Protein AF-K6Z106-F1 (afdb_monomer)

Sequence (84 aa):
MADKPLTERMALLEDAAKKMTVPEKTLLNVLKLLVIVPVFALILQVTNNWFSLAWAALIFLLYPIFVKPIQYSLSAKYLKDNNK

Structure (mmCIF, N/CA/C/O backbone):
data_AF-K6Z106-F1
#
_entry.id   AF-K6Z106-F1
#
loop_
_atom_site.group_PDB
_atom_site.id
_atom_site.type_symbol
_atom_site.label_atom_id
_atom_site.label_alt_id
_atom_site.label_comp_id
_atom_site.label_asym_id
_atom_site.label_entity_id
_atom_site.label_seq_id
_atom_site.pdbx_PDB_ins_code
_atom_site.Cartn_x
_atom_site.Cartn_y
_atom_site.Cartn_z
_atom_site.occupancy
_atom_site.B_iso_or_equiv
_atom_site.auth_seq_id
_atom_site.auth_comp_id
_atom_site.auth_asym_id
_atom_site.auth_atom_id
_atom_site.pdbx_PDB_model_num
ATOM 1 N N . MET A 1 1 ? -21.217 -10.182 17.149 1.00 51.56 1 MET A N 1
ATOM 2 C CA . MET A 1 1 ? -20.520 -10.024 15.847 1.00 51.56 1 MET A CA 1
ATOM 3 C C . MET A 1 1 ? -20.432 -11.316 15.031 1.00 51.56 1 MET A C 1
ATOM 5 O O . MET A 1 1 ? -20.252 -11.190 13.830 1.00 51.56 1 MET A O 1
ATOM 9 N N . ALA A 1 2 ? -20.557 -12.518 15.625 1.00 57.97 2 ALA A N 1
ATOM 10 C CA . ALA A 1 2 ? -20.511 -13.808 14.915 1.00 57.97 2 ALA A CA 1
ATOM 11 C C . ALA A 1 2 ? -21.672 -14.037 13.921 1.00 57.97 2 ALA A C 1
ATOM 13 O O . ALA A 1 2 ? -21.481 -14.722 12.920 1.00 57.97 2 ALA A O 1
ATOM 14 N N . ASP A 1 3 ? -22.811 -13.393 14.183 1.00 60.84 3 ASP A N 1
ATOM 15 C CA . ASP A 1 3 ? -24.123 -13.712 13.603 1.00 60.84 3 ASP A CA 1
ATOM 16 C C . ASP A 1 3 ? -24.497 -12.916 12.336 1.00 60.84 3 ASP A C 1
ATOM 18 O O . ASP A 1 3 ? -25.486 -13.213 11.679 1.00 60.84 3 ASP A O 1
ATOM 22 N N . LYS A 1 4 ? -23.710 -11.892 11.962 1.00 62.34 4 LYS A N 1
ATOM 23 C CA . LYS A 1 4 ? -23.993 -11.085 10.761 1.00 62.34 4 LYS A CA 1
ATOM 24 C C . LYS A 1 4 ? -23.416 -11.724 9.489 1.00 62.34 4 LYS A C 1
ATOM 26 O O . LYS A 1 4 ? -22.277 -12.220 9.535 1.00 62.34 4 LYS A O 1
ATOM 31 N N . PRO A 1 5 ? -24.133 -11.654 8.349 1.00 77.88 5 PRO A N 1
ATOM 32 C CA . PRO A 1 5 ? -23.618 -12.087 7.055 1.00 77.88 5 PRO A CA 1
ATOM 33 C C . PRO A 1 5 ? -22.324 -11.341 6.702 1.00 77.88 5 PRO A C 1
ATOM 35 O O . PRO A 1 5 ? -22.128 -10.179 7.070 1.00 77.88 5 PRO A O 1
ATOM 38 N N . LEU A 1 6 ? -21.420 -12.024 5.993 1.00 71.69 6 LEU A N 1
ATOM 39 C CA . LEU A 1 6 ? -20.084 -11.512 5.654 1.00 71.69 6 LEU A CA 1
ATOM 40 C C . LEU A 1 6 ? -20.134 -10.137 4.972 1.00 71.69 6 LEU A C 1
ATOM 42 O O . LEU A 1 6 ? -19.290 -9.290 5.246 1.00 71.69 6 LEU A O 1
ATOM 46 N N . THR A 1 7 ? -21.158 -9.886 4.160 1.00 75.50 7 THR A N 1
ATOM 47 C CA . THR A 1 7 ? -21.369 -8.609 3.471 1.00 75.50 7 THR A CA 1
ATOM 48 C C . THR A 1 7 ? -21.640 -7.454 4.438 1.00 75.50 7 THR A C 1
ATOM 50 O O . THR A 1 7 ? -21.019 -6.403 4.313 1.00 75.50 7 THR A O 1
ATOM 53 N N . GLU A 1 8 ? -22.492 -7.644 5.453 1.00 72.69 8 GLU A N 1
ATOM 54 C CA . GLU A 1 8 ? -22.726 -6.616 6.482 1.00 72.69 8 GLU A CA 1
ATOM 55 C C . GLU A 1 8 ? -21.467 -6.361 7.314 1.00 72.69 8 GLU A C 1
ATOM 57 O O . GLU A 1 8 ? -21.182 -5.228 7.695 1.00 72.69 8 GLU A O 1
ATOM 62 N N . ARG A 1 9 ? -20.686 -7.409 7.590 1.00 68.38 9 ARG A N 1
ATOM 63 C CA . ARG A 1 9 ? -19.408 -7.272 8.299 1.00 68.38 9 ARG A CA 1
ATOM 64 C C . ARG A 1 9 ? -18.401 -6.471 7.483 1.00 68.38 9 ARG A C 1
ATOM 66 O O . ARG A 1 9 ? -17.710 -5.632 8.055 1.00 68.38 9 ARG A O 1
ATOM 73 N N . MET A 1 10 ? -18.3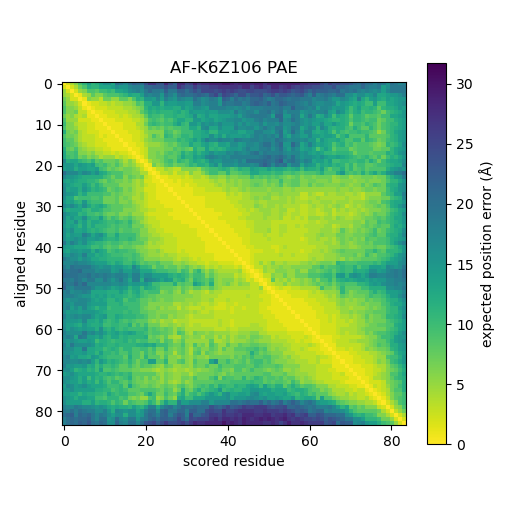36 -6.704 6.172 1.00 71.75 10 MET A N 1
ATOM 74 C CA . MET A 1 10 ? -17.492 -5.921 5.271 1.00 71.75 10 MET A CA 1
ATOM 75 C C . MET A 1 10 ? -17.946 -4.466 5.192 1.00 71.75 10 MET A C 1
ATOM 77 O O . MET A 1 10 ? -17.101 -3.589 5.321 1.00 71.75 10 MET A O 1
ATOM 81 N N . ALA A 1 11 ? -19.250 -4.201 5.104 1.00 75.94 11 ALA A N 1
ATOM 82 C CA . ALA A 1 11 ? -19.780 -2.838 5.117 1.00 75.94 11 ALA A CA 1
ATOM 83 C C . ALA A 1 11 ? -19.449 -2.093 6.427 1.00 75.94 11 ALA A C 1
ATOM 85 O O . ALA A 1 11 ? -19.007 -0.947 6.398 1.00 75.94 11 ALA A O 1
ATOM 86 N N . LEU A 1 12 ? -19.576 -2.758 7.583 1.00 69.81 12 LEU A N 1
ATOM 87 C CA . LEU A 1 12 ? -19.207 -2.187 8.887 1.00 69.81 12 LEU A CA 1
ATOM 88 C C . LEU A 1 12 ? -17.698 -1.933 9.018 1.00 69.81 12 LEU A C 1
ATOM 90 O O . LEU A 1 12 ? -17.289 -0.928 9.596 1.00 69.81 12 LEU A O 1
ATOM 94 N N . LEU A 1 13 ? -16.864 -2.827 8.481 1.00 68.25 13 LEU A N 1
ATOM 95 C CA . LEU A 1 13 ? -15.414 -2.628 8.395 1.00 68.25 13 LEU A CA 1
ATOM 96 C C . LEU A 1 13 ? -15.054 -1.457 7.480 1.00 68.25 13 LEU A C 1
ATOM 98 O O . LEU A 1 13 ? -14.123 -0.714 7.777 1.00 68.25 13 LEU A O 1
ATOM 102 N N . GLU A 1 14 ? -15.784 -1.288 6.383 1.00 69.94 14 GLU A N 1
ATOM 103 C CA . GLU A 1 14 ? -15.565 -0.221 5.412 1.00 69.94 14 GLU A CA 1
ATOM 104 C C . GLU A 1 14 ? -15.956 1.146 5.990 1.00 69.94 14 GLU A C 1
ATOM 106 O O . GLU A 1 14 ? -15.214 2.119 5.844 1.00 69.94 14 GLU A O 1
ATOM 111 N N . ASP A 1 15 ? -17.046 1.217 6.754 1.00 68.94 15 ASP A N 1
ATOM 112 C CA . ASP A 1 15 ? -17.408 2.417 7.514 1.00 68.94 15 ASP A CA 1
ATOM 113 C C . ASP A 1 15 ? -16.438 2.702 8.669 1.00 68.94 15 ASP A C 1
ATOM 115 O O . ASP A 1 15 ? -16.058 3.855 8.894 1.00 68.94 15 ASP A O 1
ATOM 119 N N . ALA A 1 16 ? -15.951 1.671 9.361 1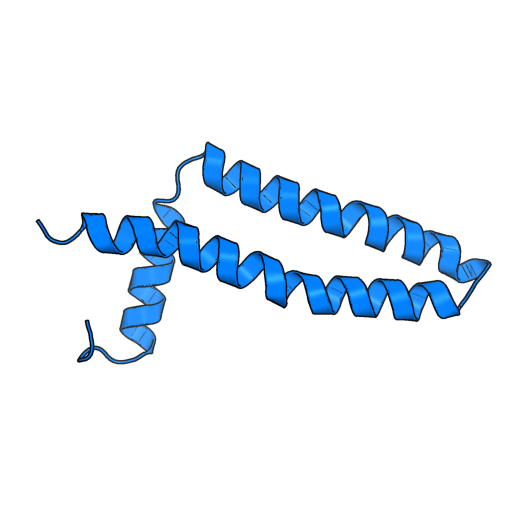.00 67.69 16 ALA A N 1
ATOM 120 C CA . ALA A 1 16 ? -14.895 1.817 10.361 1.00 67.69 16 ALA A CA 1
ATOM 121 C C . ALA A 1 16 ? -13.579 2.322 9.737 1.00 67.69 16 ALA A C 1
ATOM 123 O O . ALA A 1 16 ? -12.909 3.180 10.313 1.00 67.69 16 ALA A O 1
ATOM 124 N N . ALA A 1 17 ? -13.241 1.876 8.524 1.00 64.75 17 ALA A N 1
ATOM 125 C CA . ALA A 1 17 ? -12.088 2.369 7.775 1.00 64.75 17 ALA A CA 1
ATOM 126 C C . ALA A 1 17 ? -12.241 3.849 7.375 1.00 64.75 17 ALA A C 1
ATOM 128 O O . ALA A 1 17 ? -11.258 4.596 7.355 1.00 64.75 17 ALA A O 1
ATOM 129 N N . LYS A 1 18 ? -13.465 4.330 7.113 1.00 67.50 18 LYS A N 1
ATOM 130 C CA . LYS A 1 18 ? -13.715 5.7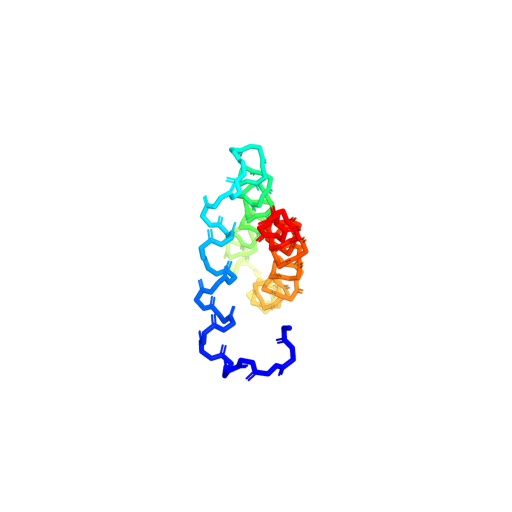66 6.875 1.00 67.50 18 LYS A CA 1
ATOM 131 C C . LYS A 1 18 ? -13.472 6.608 8.125 1.00 67.50 18 LYS A C 1
ATOM 133 O O . LYS A 1 18 ? -12.951 7.719 7.980 1.00 67.50 18 LYS A O 1
ATOM 138 N N . LYS A 1 19 ? -13.773 6.065 9.313 1.00 66.62 19 LYS A N 1
ATOM 139 C CA . LYS A 1 19 ? -13.513 6.684 10.627 1.00 66.62 19 LYS A CA 1
ATOM 140 C C . LYS A 1 19 ? -12.030 6.715 11.020 1.00 66.62 19 LYS A C 1
ATOM 142 O O . LYS A 1 19 ? -11.704 7.386 11.996 1.00 66.62 19 LYS A O 1
ATOM 147 N N . MET A 1 20 ? -11.134 6.063 10.264 1.00 67.12 20 MET A N 1
ATOM 148 C CA . MET A 1 20 ? -9.691 6.163 10.510 1.00 67.12 20 MET A CA 1
ATOM 149 C C . MET A 1 20 ? -9.243 7.622 10.513 1.00 67.12 20 MET A C 1
ATOM 151 O O . MET A 1 20 ? -9.518 8.390 9.578 1.00 67.12 20 MET A O 1
ATOM 155 N N . THR A 1 21 ? -8.525 7.979 11.572 1.00 70.19 21 THR A N 1
ATOM 156 C CA . THR A 1 21 ? -7.985 9.320 11.775 1.00 70.19 21 THR A CA 1
ATOM 157 C C . THR A 1 21 ? -6.958 9.658 10.689 1.00 70.19 21 THR A C 1
ATOM 159 O O . THR A 1 21 ? -6.305 8.782 10.117 1.00 70.19 21 THR A O 1
ATOM 162 N N . VAL A 1 22 ? -6.816 10.952 10.380 1.00 71.56 22 VAL A N 1
ATOM 163 C CA . VAL A 1 22 ? -5.842 11.471 9.399 1.00 71.56 22 VAL A CA 1
ATOM 164 C C . VAL A 1 22 ? -4.440 10.853 9.561 1.00 71.56 22 VAL A C 1
ATOM 166 O O . VAL A 1 22 ? -3.926 10.357 8.562 1.00 71.56 22 VAL A O 1
ATOM 169 N N . PRO A 1 23 ? -3.829 10.784 10.764 1.00 72.44 23 PRO A N 1
ATOM 170 C CA . PRO A 1 23 ? -2.515 10.158 10.939 1.00 72.44 23 PRO A CA 1
ATOM 171 C C . PRO A 1 23 ? -2.453 8.684 10.517 1.00 72.44 23 PRO A C 1
ATOM 173 O O . PRO A 1 23 ? -1.456 8.271 9.932 1.00 72.44 23 PRO A O 1
ATOM 176 N N . GLU A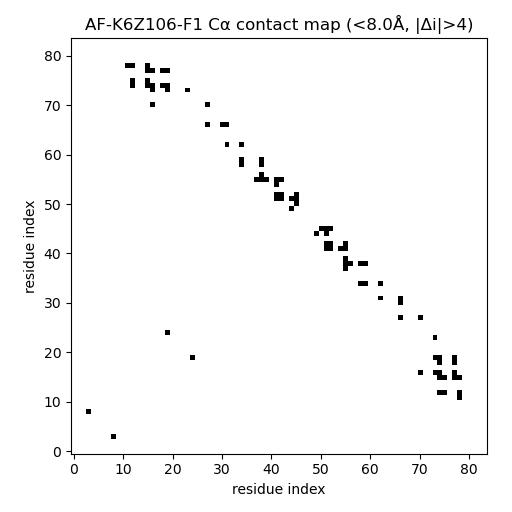 1 24 ? -3.499 7.889 10.739 1.00 76.44 24 GLU A N 1
ATOM 177 C CA . GLU A 1 24 ? -3.502 6.472 10.350 1.00 76.44 24 GLU A CA 1
ATOM 178 C C . GLU A 1 24 ? -3.662 6.286 8.839 1.00 76.44 24 GLU A C 1
ATOM 180 O O . GLU A 1 24 ? -3.005 5.428 8.245 1.00 76.44 24 GLU A O 1
ATOM 185 N N . LYS A 1 25 ? -4.488 7.119 8.192 1.00 76.19 25 LYS A 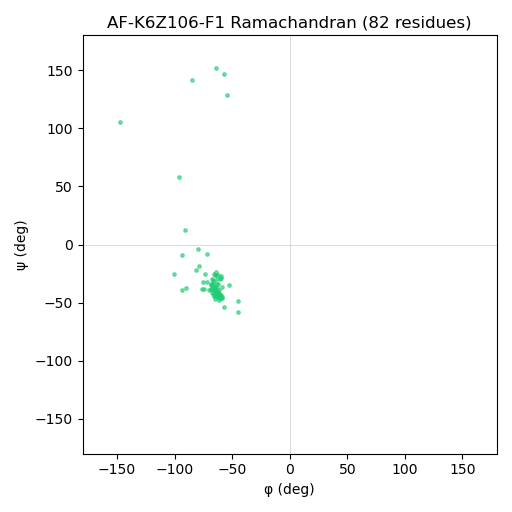N 1
ATOM 186 C CA . LYS A 1 25 ? -4.574 7.159 6.723 1.00 76.19 25 LYS A CA 1
ATOM 187 C C . LYS A 1 25 ? -3.238 7.573 6.116 1.00 76.19 25 LYS A C 1
ATOM 189 O O . LYS A 1 25 ? -2.794 6.944 5.157 1.00 76.19 25 LYS A O 1
ATOM 194 N N . THR A 1 26 ? -2.575 8.574 6.694 1.00 82.12 26 THR A N 1
ATOM 195 C CA . THR A 1 26 ? -1.241 9.007 6.266 1.00 82.12 26 THR A CA 1
ATOM 196 C C . THR A 1 26 ? -0.217 7.895 6.456 1.00 82.12 26 THR A C 1
ATOM 198 O O . THR A 1 26 ? 0.549 7.637 5.537 1.00 82.12 26 THR A O 1
ATOM 201 N N . LEU A 1 27 ? -0.238 7.178 7.582 1.00 83.50 27 LEU A N 1
ATOM 202 C CA . LEU A 1 27 ? 0.675 6.064 7.847 1.00 83.50 27 LEU A CA 1
ATOM 203 C C . LEU A 1 27 ? 0.494 4.932 6.830 1.00 83.50 27 LEU A C 1
ATOM 205 O O . LEU A 1 27 ? 1.477 4.455 6.265 1.00 83.50 27 LEU A O 1
ATOM 209 N N . LEU A 1 28 ? -0.754 4.561 6.520 1.00 82.88 28 LEU A N 1
ATOM 210 C CA . LEU A 1 28 ? -1.036 3.612 5.443 1.00 82.88 28 LEU A CA 1
ATOM 211 C C . LEU A 1 28 ? -0.506 4.125 4.108 1.00 82.88 28 LEU A C 1
ATOM 213 O O . LEU A 1 28 ? 0.132 3.365 3.391 1.00 82.88 28 LEU A O 1
ATOM 217 N N . ASN A 1 29 ? -0.731 5.395 3.774 1.00 85.88 29 ASN A N 1
ATOM 218 C CA . ASN A 1 29 ? -0.294 5.963 2.503 1.00 85.88 29 ASN A CA 1
ATOM 219 C C . ASN A 1 29 ? 1.236 6.048 2.384 1.00 85.88 29 ASN A C 1
ATOM 221 O O . ASN A 1 29 ? 1.776 5.747 1.323 1.00 85.88 29 ASN A O 1
ATOM 225 N N . VAL A 1 30 ? 1.938 6.378 3.473 1.00 88.06 30 VAL A N 1
ATOM 226 C CA . VAL A 1 30 ? 3.405 6.323 3.563 1.00 88.06 30 VAL A CA 1
ATOM 227 C C . VAL A 1 30 ? 3.889 4.892 3.369 1.00 88.06 30 VAL A C 1
ATOM 229 O O . VAL A 1 30 ? 4.833 4.674 2.619 1.00 88.06 30 VAL A O 1
ATOM 232 N N . LEU A 1 31 ? 3.212 3.902 3.954 1.00 84.62 31 LEU A N 1
ATO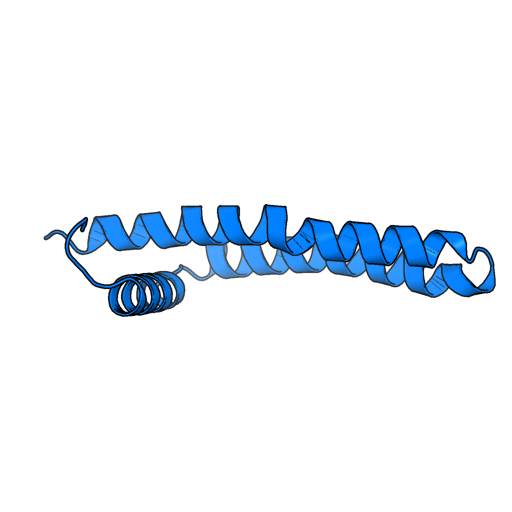M 233 C CA . LEU A 1 31 ? 3.542 2.495 3.733 1.00 84.62 31 LEU A CA 1
ATOM 234 C C . LEU A 1 31 ? 3.355 2.093 2.261 1.00 84.62 31 LEU A C 1
ATOM 236 O O . LEU A 1 31 ? 4.215 1.415 1.705 1.00 84.62 31 LEU A O 1
ATOM 240 N N . LYS A 1 32 ? 2.289 2.563 1.590 1.00 85.56 32 LYS A N 1
ATOM 241 C CA . LYS A 1 32 ? 2.133 2.376 0.132 1.00 85.56 32 LYS A CA 1
ATOM 242 C C . LYS A 1 32 ? 3.279 3.020 -0.630 1.00 85.56 32 LYS A C 1
ATOM 244 O O . LYS A 1 32 ? 3.831 2.396 -1.528 1.00 85.56 32 LYS A O 1
ATOM 249 N N . LEU A 1 33 ? 3.644 4.246 -0.265 1.00 87.94 33 LEU A N 1
ATOM 250 C CA . LEU A 1 33 ? 4.708 4.998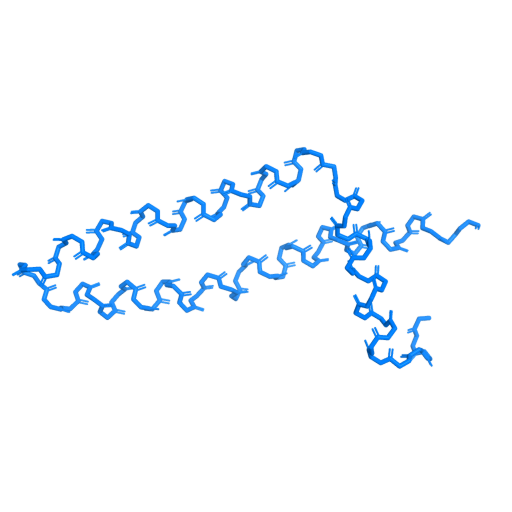 -0.918 1.00 87.94 33 LEU A CA 1
ATOM 251 C C . LEU A 1 33 ? 6.062 4.291 -0.774 1.00 87.94 33 LEU A C 1
ATOM 253 O O . LEU A 1 33 ? 6.763 4.123 -1.767 1.00 87.94 33 LEU A O 1
ATOM 257 N N . LEU A 1 34 ? 6.386 3.801 0.427 1.00 87.81 34 LEU A N 1
ATOM 258 C CA . LEU A 1 34 ? 7.606 3.039 0.709 1.00 87.81 34 LEU A CA 1
ATOM 259 C C . LEU A 1 34 ? 7.719 1.761 -0.119 1.00 87.81 34 LEU A C 1
ATOM 261 O O . LEU A 1 34 ? 8.829 1.312 -0.369 1.00 87.81 34 LEU A O 1
ATOM 265 N N . VAL A 1 35 ? 6.597 1.182 -0.547 1.00 86.81 35 VAL A N 1
ATOM 266 C CA . VAL A 1 35 ? 6.585 0.002 -1.421 1.00 86.81 35 VAL A CA 1
ATOM 267 C C . VAL A 1 35 ? 6.576 0.392 -2.901 1.00 86.81 35 VAL A C 1
ATOM 269 O O . VAL A 1 35 ? 7.259 -0.231 -3.708 1.00 86.81 35 VAL A O 1
ATOM 272 N N . ILE A 1 36 ? 5.864 1.457 -3.270 1.00 87.25 36 ILE A N 1
ATOM 273 C CA . ILE A 1 36 ? 5.794 1.970 -4.645 1.00 87.25 36 ILE A CA 1
ATOM 274 C C . ILE A 1 36 ? 7.162 2.451 -5.136 1.00 87.25 36 ILE A C 1
ATOM 276 O O . ILE A 1 36 ? 7.542 2.127 -6.257 1.00 87.25 36 ILE A O 1
ATOM 280 N N . VAL A 1 37 ? 7.913 3.188 -4.315 1.00 91.25 37 VAL A N 1
ATOM 281 C CA . VAL A 1 37 ? 9.230 3.738 -4.682 1.00 91.25 37 VAL A CA 1
ATOM 282 C C . VAL A 1 37 ? 10.227 2.653 -5.133 1.00 91.25 37 VAL A C 1
ATOM 284 O O . VAL A 1 37 ? 10.742 2.764 -6.248 1.00 91.25 37 VAL A O 1
ATOM 287 N N . PRO A 1 38 ? 10.497 1.585 -4.354 1.00 86.50 38 PRO A N 1
ATOM 288 C CA . PRO A 1 38 ? 11.410 0.527 -4.780 1.00 86.50 38 PRO A CA 1
ATOM 289 C C . PRO A 1 38 ? 10.863 -0.286 -5.957 1.00 86.50 38 PRO A C 1
ATOM 291 O O . PRO A 1 38 ? 11.642 -0.671 -6.827 1.00 86.50 38 PRO A O 1
ATOM 294 N N . 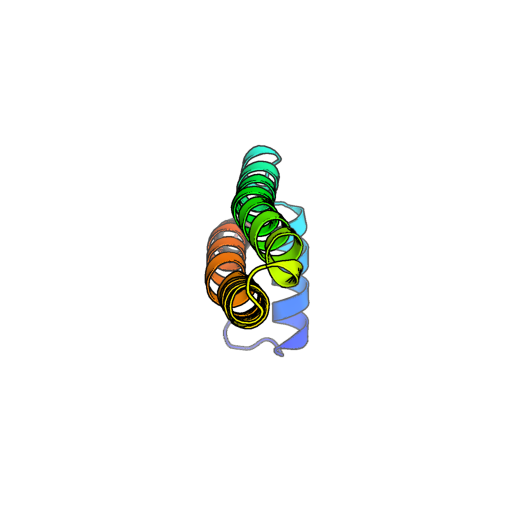VAL A 1 39 ? 9.545 -0.505 -6.047 1.00 88.69 39 VAL A N 1
ATOM 295 C CA . VAL A 1 39 ? 8.931 -1.158 -7.219 1.00 88.69 39 VAL A CA 1
ATOM 296 C C . VAL A 1 39 ? 9.189 -0.340 -8.486 1.00 88.69 39 VAL A C 1
ATOM 298 O O . VAL A 1 39 ? 9.639 -0.897 -9.484 1.00 88.69 39 VAL A O 1
ATOM 301 N N . PHE A 1 40 ? 8.993 0.979 -8.444 1.00 91.00 40 PHE A N 1
ATOM 302 C CA . PHE A 1 40 ? 9.312 1.866 -9.565 1.00 91.00 40 PHE A CA 1
ATOM 303 C C . PHE A 1 40 ? 10.797 1.820 -9.934 1.00 91.00 40 PHE A C 1
ATOM 305 O O . PHE A 1 40 ? 11.127 1.722 -11.115 1.00 91.00 40 PHE A O 1
ATOM 312 N N . ALA A 1 41 ? 11.696 1.837 -8.947 1.00 90.31 41 ALA A N 1
ATOM 313 C CA . ALA A 1 41 ? 13.133 1.745 -9.196 1.00 90.31 41 ALA A CA 1
ATOM 314 C C . ALA A 1 41 ? 13.529 0.421 -9.876 1.00 90.31 41 ALA A C 1
ATOM 316 O O . ALA A 1 41 ? 14.362 0.422 -10.782 1.00 90.31 41 ALA A O 1
ATOM 317 N N . LEU A 1 42 ? 12.913 -0.700 -9.486 1.00 88.75 42 LEU A N 1
ATOM 318 C CA . LEU A 1 42 ? 13.136 -2.006 -10.117 1.00 88.75 42 LEU A CA 1
ATOM 319 C C . LEU A 1 42 ? 12.584 -2.067 -11.542 1.00 88.75 42 LEU A C 1
ATOM 321 O O . LEU A 1 42 ? 13.233 -2.634 -12.421 1.00 88.75 42 LEU A O 1
ATOM 325 N N . ILE A 1 43 ? 11.429 -1.445 -11.788 1.00 87.94 43 ILE A N 1
ATOM 326 C CA . ILE A 1 43 ? 10.867 -1.321 -13.138 1.00 87.94 43 ILE A CA 1
ATOM 327 C C . ILE A 1 43 ? 11.817 -0.523 -14.036 1.00 87.94 43 ILE A C 1
ATOM 329 O O . ILE A 1 43 ? 12.067 -0.942 -15.158 1.00 87.94 43 ILE A O 1
ATOM 333 N N . LEU A 1 44 ? 12.411 0.575 -13.556 1.00 90.12 44 LEU A N 1
ATOM 334 C CA . LEU A 1 44 ? 13.386 1.345 -14.344 1.00 90.12 44 LEU A CA 1
ATOM 335 C C . LEU A 1 44 ? 14.650 0.540 -14.684 1.00 90.12 44 LEU A C 1
ATOM 337 O O . LEU A 1 44 ? 15.244 0.748 -15.738 1.00 90.12 44 LEU A O 1
ATOM 341 N N . GLN A 1 45 ? 15.041 -0.404 -13.828 1.00 87.31 45 GLN A N 1
ATOM 342 C CA . GLN A 1 45 ? 16.189 -1.284 -14.063 1.00 87.31 45 GLN A CA 1
ATOM 343 C C . GLN A 1 45 ? 15.891 -2.459 -15.007 1.00 87.31 45 GLN A C 1
ATOM 345 O O . GLN A 1 45 ? 16.811 -3.206 -15.343 1.00 87.31 45 GLN A O 1
ATOM 350 N N . VAL A 1 46 ? 14.644 -2.633 -15.465 1.00 87.62 46 VAL A N 1
ATOM 351 C CA . VAL A 1 46 ? 14.244 -3.767 -16.318 1.00 87.62 46 VAL A CA 1
ATOM 352 C C . VAL A 1 46 ? 15.004 -3.822 -17.643 1.00 87.62 46 VAL A C 1
ATOM 354 O O . VAL A 1 46 ? 15.232 -4.906 -18.174 1.00 87.62 46 VAL A O 1
ATOM 357 N N . THR A 1 47 ? 15.418 -2.662 -18.160 1.00 83.00 47 THR A N 1
ATOM 358 C CA . THR A 1 47 ? 16.169 -2.534 -19.417 1.00 83.00 47 THR A CA 1
ATOM 359 C C . THR A 1 47 ? 17.566 -3.136 -19.318 1.00 83.00 47 THR A C 1
ATOM 361 O O . THR A 1 47 ? 18.086 -3.637 -20.309 1.00 83.00 47 THR A O 1
ATOM 364 N N . ASN A 1 48 ? 18.157 -3.112 -18.121 1.00 84.00 48 ASN A N 1
ATOM 365 C CA . ASN A 1 48 ? 19.499 -3.618 -17.857 1.00 84.00 48 ASN A CA 1
ATOM 366 C C . ASN A 1 48 ? 19.472 -5.009 -17.205 1.00 84.00 48 ASN A C 1
ATOM 368 O O . ASN A 1 48 ? 20.434 -5.765 -17.309 1.00 84.00 48 ASN A O 1
ATOM 372 N N . ASN A 1 49 ? 18.379 -5.348 -16.515 1.00 84.62 49 ASN A N 1
ATOM 373 C CA . ASN A 1 49 ? 18.199 -6.630 -15.854 1.00 84.62 49 ASN A CA 1
ATOM 374 C C . ASN A 1 49 ? 16.726 -7.062 -15.865 1.00 84.62 49 ASN A C 1
ATOM 376 O O . ASN A 1 49 ? 15.906 -6.588 -15.077 1.00 84.62 49 ASN A O 1
ATOM 380 N N . TRP A 1 50 ? 16.400 -8.035 -16.715 1.00 85.56 50 TRP A N 1
ATOM 381 C CA . TRP A 1 50 ? 15.042 -8.569 -16.835 1.00 85.56 50 TRP A CA 1
ATOM 382 C C . TRP A 1 50 ? 14.535 -9.264 -15.559 1.00 85.56 50 TRP A C 1
ATOM 384 O O . TRP A 1 50 ? 13.329 -9.281 -15.314 1.00 85.56 50 TRP A O 1
ATOM 394 N N . PHE A 1 51 ? 15.429 -9.754 -14.689 1.00 89.56 51 PHE A N 1
ATOM 395 C CA . PHE A 1 51 ? 15.053 -10.309 -13.381 1.00 89.56 51 PHE A CA 1
ATOM 396 C C . PHE A 1 51 ? 14.464 -9.251 -12.439 1.00 89.56 51 PHE A C 1
ATOM 398 O O . PHE A 1 51 ? 13.658 -9.590 -11.570 1.00 89.56 51 PHE A O 1
ATOM 405 N N . SER A 1 52 ? 14.804 -7.970 -12.618 1.00 87.25 52 SER A N 1
ATOM 406 C CA . SER A 1 52 ? 14.248 -6.872 -11.817 1.00 87.25 52 SER A CA 1
ATOM 407 C C . SER A 1 52 ? 12.727 -6.774 -11.949 1.00 87.25 52 SER A C 1
ATOM 409 O O . SER A 1 52 ? 12.055 -6.398 -10.990 1.00 87.25 52 SER A O 1
ATOM 411 N N . LEU A 1 53 ? 12.158 -7.193 -13.087 1.00 89.12 53 LEU A N 1
ATOM 412 C CA . LEU A 1 53 ? 10.708 -7.242 -13.280 1.00 89.12 53 LEU A CA 1
ATOM 413 C C . LEU A 1 53 ? 10.044 -8.303 -12.394 1.00 89.12 53 LEU A C 1
ATOM 415 O O . LEU A 1 53 ? 9.002 -8.039 -11.796 1.00 89.12 53 LEU A O 1
ATOM 419 N N . ALA A 1 54 ? 10.658 -9.484 -12.267 1.00 90.62 54 ALA A N 1
ATOM 420 C CA . ALA A 1 54 ? 10.159 -10.543 -11.393 1.00 90.62 54 ALA A CA 1
ATOM 421 C C . ALA A 1 54 ? 10.197 -10.111 -9.918 1.00 90.62 54 ALA A C 1
ATOM 423 O O . ALA A 1 54 ? 9.236 -10.335 -9.183 1.00 90.62 54 ALA A O 1
ATOM 424 N N . TRP A 1 55 ? 11.260 -9.416 -9.500 1.00 90.25 55 TRP A N 1
ATOM 425 C CA . TRP A 1 55 ? 11.358 -8.835 -8.157 1.00 90.25 55 TRP A CA 1
ATOM 426 C C . TRP A 1 55 ? 10.332 -7.724 -7.913 1.00 90.25 55 TRP A C 1
ATOM 428 O O . TRP A 1 55 ? 9.709 -7.696 -6.851 1.00 90.25 55 TRP A O 1
ATOM 438 N N . ALA A 1 56 ? 10.101 -6.847 -8.893 1.00 89.56 56 ALA A N 1
ATOM 439 C CA . ALA A 1 56 ? 9.061 -5.823 -8.814 1.00 89.56 56 ALA A CA 1
ATOM 440 C C . ALA A 1 56 ? 7.669 -6.452 -8.643 1.00 89.56 56 ALA A C 1
ATOM 442 O O . ALA A 1 56 ? 6.911 -6.046 -7.761 1.00 89.56 56 ALA A O 1
ATOM 443 N N . ALA A 1 57 ? 7.358 -7.486 -9.433 1.00 89.06 57 ALA A N 1
ATOM 444 C CA . ALA A 1 57 ? 6.106 -8.230 -9.332 1.00 89.06 57 ALA A CA 1
ATOM 445 C C . ALA A 1 57 ? 5.962 -8.933 -7.973 1.00 89.06 57 ALA A C 1
ATOM 447 O O . ALA A 1 57 ? 4.898 -8.864 -7.360 1.00 89.06 57 ALA A O 1
ATOM 448 N N . LEU A 1 58 ? 7.032 -9.552 -7.465 1.00 91.00 58 LEU A N 1
ATOM 449 C CA . LEU A 1 58 ? 7.040 -10.209 -6.157 1.00 91.00 58 LEU A CA 1
ATOM 450 C C . LEU A 1 58 ? 6.752 -9.218 -5.021 1.00 91.00 58 LEU A C 1
ATOM 452 O O . LEU A 1 58 ? 5.888 -9.473 -4.184 1.00 91.00 58 LEU A O 1
ATOM 456 N N . ILE A 1 59 ? 7.428 -8.067 -5.007 1.00 87.31 59 ILE A N 1
ATOM 457 C CA . ILE A 1 59 ? 7.217 -7.015 -3.999 1.00 87.31 59 ILE A CA 1
ATOM 458 C C . ILE A 1 59 ? 5.796 -6.450 -4.096 1.00 87.31 59 ILE A C 1
ATOM 460 O O . ILE A 1 59 ? 5.133 -6.252 -3.076 1.00 87.31 59 ILE A O 1
ATOM 464 N N . PHE A 1 60 ? 5.292 -6.245 -5.314 1.00 87.38 60 PHE A N 1
ATOM 465 C CA . PHE A 1 60 ? 3.919 -5.806 -5.541 1.00 87.38 60 PHE A CA 1
ATOM 466 C C . PHE A 1 60 ? 2.882 -6.832 -5.056 1.00 87.38 60 PHE A C 1
ATOM 468 O O . PHE A 1 60 ? 1.831 -6.451 -4.547 1.00 87.38 60 PHE A O 1
ATOM 475 N N . LEU A 1 61 ? 3.174 -8.131 -5.153 1.00 86.94 61 LEU A N 1
ATOM 476 C CA . LEU A 1 61 ? 2.307 -9.193 -4.636 1.00 86.94 61 LEU A CA 1
ATOM 477 C C . LEU A 1 61 ? 2.378 -9.320 -3.104 1.00 86.94 61 LEU A C 1
ATOM 479 O O . LEU A 1 61 ? 1.380 -9.640 -2.459 1.00 86.94 61 LEU A O 1
ATOM 483 N N . LEU A 1 62 ? 3.539 -9.038 -2.510 1.00 84.00 62 LEU A N 1
ATOM 484 C CA . LEU A 1 62 ? 3.735 -9.001 -1.057 1.00 84.00 62 LEU A CA 1
ATOM 485 C C . LEU A 1 62 ? 3.052 -7.783 -0.419 1.00 84.00 62 LEU A C 1
ATOM 487 O O . LEU A 1 62 ? 2.537 -7.879 0.693 1.00 84.00 62 LEU A O 1
ATOM 491 N N . TYR A 1 63 ? 2.974 -6.655 -1.126 1.00 81.62 63 TYR A N 1
ATOM 492 C CA . TYR A 1 63 ? 2.304 -5.432 -0.672 1.00 81.62 63 TYR A CA 1
ATOM 493 C C . TYR A 1 63 ? 0.914 -5.663 -0.037 1.00 81.62 63 TYR A C 1
ATOM 495 O O . TYR A 1 63 ? 0.731 -5.298 1.128 1.00 81.62 63 TYR A O 1
ATOM 503 N N . PRO A 1 64 ? -0.081 -6.278 -0.714 1.00 79.31 64 PRO A N 1
ATOM 504 C CA . PRO A 1 64 ? -1.397 -6.494 -0.121 1.00 79.31 64 PRO A CA 1
ATOM 505 C C . PRO A 1 64 ? -1.352 -7.436 1.087 1.00 79.31 64 PRO A C 1
ATOM 507 O O . PRO A 1 64 ? -2.203 -7.301 1.963 1.00 79.31 64 PRO A O 1
ATOM 510 N N . ILE A 1 65 ? -0.376 -8.346 1.167 1.00 81.56 65 ILE A N 1
ATOM 511 C CA . ILE A 1 65 ? -0.233 -9.291 2.282 1.00 81.56 65 ILE A CA 1
ATOM 512 C C . ILE A 1 65 ? 0.164 -8.564 3.567 1.00 81.56 65 ILE A C 1
ATOM 514 O O . ILE A 1 65 ? -0.316 -8.943 4.625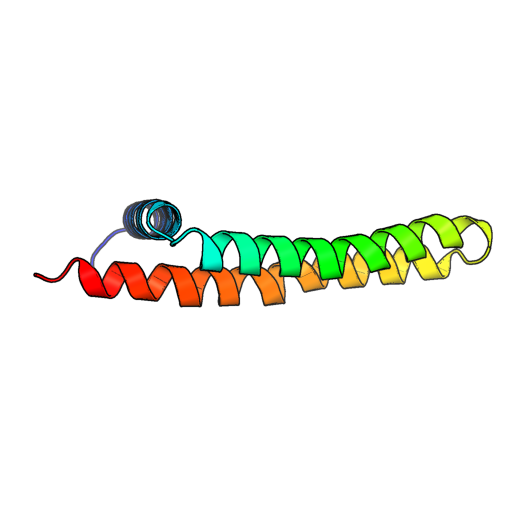 1.00 81.56 65 ILE A O 1
ATOM 518 N N . PHE A 1 66 ? 0.968 -7.499 3.496 1.00 78.69 66 PHE A N 1
ATOM 519 C CA . PHE A 1 66 ? 1.361 -6.722 4.680 1.00 78.69 66 PHE A CA 1
ATOM 520 C C . PHE A 1 66 ? 0.454 -5.518 4.940 1.00 78.69 66 PHE A C 1
ATOM 522 O O . PHE A 1 66 ? 0.099 -5.236 6.083 1.00 78.69 66 PHE A O 1
ATOM 529 N N . VAL A 1 67 ? 0.027 -4.811 3.893 1.00 76.88 67 VAL A N 1
ATOM 530 C CA . VAL A 1 67 ? -0.743 -3.571 4.056 1.00 76.88 67 VAL A CA 1
ATOM 531 C C . VAL A 1 67 ? -2.194 -3.842 4.446 1.00 76.88 67 VAL A C 1
ATOM 533 O O . VAL A 1 67 ? -2.720 -3.142 5.311 1.00 76.88 67 VAL A O 1
ATOM 536 N N . LYS A 1 68 ? -2.839 -4.881 3.893 1.00 76.06 68 LYS A N 1
ATOM 537 C CA . LYS A 1 68 ? -4.222 -5.226 4.263 1.00 76.06 68 LYS A CA 1
ATOM 538 C C . LYS A 1 68 ? -4.392 -5.624 5.736 1.00 76.06 68 LYS A C 1
ATOM 540 O O . LYS A 1 68 ? -5.334 -5.111 6.334 1.00 76.06 68 LYS A O 1
ATOM 545 N N . PRO A 1 69 ? -3.551 -6.470 6.366 1.00 78.56 69 PRO A N 1
ATOM 546 C CA . PRO A 1 69 ? -3.716 -6.788 7.784 1.00 78.56 69 PRO A CA 1
ATOM 547 C C . PRO A 1 69 ? -3.420 -5.597 8.694 1.00 78.56 69 PRO A C 1
ATOM 549 O O . PRO A 1 69 ? -4.104 -5.445 9.699 1.00 78.56 69 PRO A O 1
ATOM 552 N N . ILE A 1 70 ? -2.477 -4.714 8.342 1.00 78.50 70 ILE A N 1
ATOM 553 C CA . ILE A 1 70 ? -2.245 -3.473 9.101 1.00 78.50 70 ILE A CA 1
ATOM 554 C C . ILE A 1 70 ? -3.471 -2.561 9.000 1.00 78.50 70 ILE A C 1
ATOM 556 O O . ILE A 1 70 ? -3.973 -2.079 10.015 1.00 78.50 70 ILE A O 1
ATOM 560 N N . GLN A 1 71 ? -4.006 -2.380 7.792 1.00 75.12 71 GLN A N 1
ATOM 561 C CA . GLN A 1 71 ? -5.233 -1.621 7.564 1.00 75.12 71 GLN A CA 1
ATOM 562 C C . GLN A 1 71 ? -6.420 -2.223 8.328 1.00 75.12 71 GLN A C 1
ATOM 564 O O . GLN A 1 71 ? -7.179 -1.486 8.954 1.00 75.12 71 GLN A O 1
ATOM 569 N N . TYR A 1 72 ? -6.564 -3.549 8.320 1.00 73.94 72 TYR A N 1
ATOM 570 C CA . TYR A 1 72 ? -7.607 -4.260 9.056 1.00 73.94 72 TYR A CA 1
ATOM 571 C C . TYR A 1 72 ? -7.436 -4.121 10.572 1.00 73.94 72 TYR A C 1
ATOM 573 O O . TYR A 1 72 ? -8.407 -3.844 11.266 1.00 73.94 72 TYR A O 1
ATOM 581 N N . SER A 1 73 ? -6.208 -4.241 11.082 1.00 77.50 73 SER A N 1
ATOM 582 C CA . SER A 1 73 ? -5.868 -4.059 12.498 1.00 77.50 73 SER A CA 1
ATOM 583 C C . SER A 1 73 ? -6.238 -2.657 12.991 1.00 77.50 73 SER A C 1
ATOM 585 O O . SER A 1 73 ? -6.908 -2.510 14.014 1.00 77.50 73 SER A O 1
ATOM 587 N N . LEU A 1 74 ? -5.894 -1.623 12.215 1.00 74.06 74 LEU A N 1
ATOM 588 C CA . LEU A 1 74 ? -6.267 -0.241 12.520 1.00 74.06 74 LEU A CA 1
ATOM 589 C C . LEU A 1 74 ? -7.787 -0.027 12.430 1.00 74.06 74 LEU A C 1
ATOM 591 O O . LEU A 1 74 ? -8.379 0.548 13.338 1.00 74.06 74 LEU A O 1
ATOM 595 N N . SER A 1 75 ? -8.444 -0.552 11.390 1.00 70.88 75 SER A N 1
ATOM 596 C CA . SER A 1 75 ? -9.901 -0.423 11.203 1.00 70.88 75 SER A CA 1
ATOM 597 C C . SER A 1 75 ? -10.698 -1.147 12.298 1.00 70.88 75 SER A C 1
ATOM 599 O O . SER A 1 75 ? -11.711 -0.640 12.778 1.00 70.88 75 SER A O 1
ATOM 601 N N . ALA A 1 76 ? -10.224 -2.309 12.759 1.00 70.56 76 ALA A N 1
ATOM 602 C CA . ALA A 1 76 ? -10.853 -3.088 13.824 1.00 70.56 76 ALA A CA 1
ATOM 603 C C . ALA A 1 76 ? -10.895 -2.337 15.165 1.00 70.56 76 ALA A C 1
ATOM 605 O O . ALA A 1 76 ? -11.810 -2.554 15.965 1.00 70.56 76 ALA A O 1
ATOM 606 N N . LYS A 1 77 ? -9.963 -1.405 15.400 1.00 67.81 77 LYS A N 1
ATOM 607 C CA . LYS A 1 77 ? -9.963 -0.548 16.592 1.00 67.81 77 LYS A CA 1
ATOM 608 C C . LYS A 1 77 ? -11.215 0.336 16.667 1.00 67.81 77 LYS A C 1
ATOM 610 O O . LYS A 1 77 ? -11.750 0.530 17.754 1.00 67.81 77 LYS A O 1
ATOM 615 N N . TYR A 1 78 ? -11.736 0.777 15.522 1.00 66.12 78 TYR A N 1
ATOM 616 C CA . TYR A 1 78 ? -12.951 1.595 15.429 1.00 66.12 78 TYR A CA 1
ATOM 617 C C . TYR A 1 78 ? -14.246 0.778 15.501 1.00 66.12 78 TYR A C 1
ATOM 619 O O . TYR A 1 78 ? -15.283 1.305 15.893 1.00 66.12 78 TYR A O 1
ATOM 627 N N . LEU A 1 79 ? -14.213 -0.523 15.195 1.00 62.75 79 LEU A N 1
ATOM 628 C CA . LEU A 1 79 ? -15.358 -1.414 15.438 1.00 62.75 79 LEU A CA 1
ATOM 629 C C . LEU A 1 79 ? -15.623 -1.627 16.933 1.00 62.75 79 LEU A C 1
ATOM 631 O O . LEU A 1 79 ? -16.767 -1.836 17.333 1.00 62.75 79 LEU A O 1
ATOM 635 N N . LYS A 1 80 ? -14.577 -1.564 17.764 1.00 56.97 80 LYS A N 1
ATOM 636 C CA . LYS A 1 80 ? -14.693 -1.723 19.219 1.00 56.97 80 LYS A CA 1
ATOM 637 C C . LYS A 1 80 ? -15.326 -0.502 19.900 1.00 56.97 80 LYS A C 1
ATOM 639 O O . LYS A 1 80 ? -15.950 -0.665 20.941 1.00 56.97 80 LYS A O 1
ATOM 644 N N . ASP A 1 81 ? -15.223 0.676 19.285 1.00 54.53 81 ASP A N 1
ATOM 645 C CA . ASP A 1 81 ? -15.726 1.951 19.818 1.00 54.53 81 ASP A CA 1
ATOM 646 C C . ASP A 1 81 ? -17.248 2.152 19.639 1.00 54.53 81 ASP A C 1
ATOM 648 O O . ASP A 1 81 ? -17.862 2.933 20.354 1.00 54.53 81 ASP A O 1
ATOM 652 N N . ASN A 1 82 ? -17.900 1.402 18.738 1.00 49.97 82 ASN A N 1
ATOM 653 C CA . ASN A 1 82 ? -19.353 1.504 18.504 1.00 49.97 82 ASN A CA 1
ATOM 654 C C . ASN A 1 82 ? -20.200 0.543 19.383 1.00 49.97 82 ASN A C 1
ATOM 656 O O . ASN A 1 82 ? -21.378 0.356 19.100 1.00 49.97 82 ASN A O 1
ATOM 660 N N . ASN A 1 83 ? -19.630 -0.085 20.425 1.00 47.53 83 ASN A N 1
ATOM 661 C CA . ASN A 1 83 ? -20.385 -0.838 21.451 1.00 47.53 83 ASN A CA 1
ATOM 662 C C . ASN A 1 83 ? -20.643 0.036 22.690 1.00 47.53 83 ASN A C 1
ATOM 664 O O . ASN A 1 83 ? -20.209 -0.305 23.794 1.00 47.53 83 ASN A O 1
ATOM 668 N N . LYS A 1 84 ? -21.306 1.176 22.502 1.00 38.34 84 LYS A N 1
ATOM 669 C CA . LYS A 1 84 ? -21.849 1.973 23.603 1.00 38.34 84 LYS A CA 1
ATOM 670 C C . LYS A 1 84 ? -23.365 1.968 23.533 1.00 38.34 84 LYS A C 1
ATOM 672 O O . LYS A 1 84 ? -23.877 2.080 22.398 1.00 38.34 84 LYS A O 1
#

Radius of gyration: 17.24 Å; Cα contacts (8 Å, |Δi|>4): 46; chains: 1; bounding box: 44×25×43 Å

Mean predicted aligned error: 9.51 Å

InterPro domains:
  IPR046168 Protein of unknown function DUF6170 [PF19667] (4-80)

Foldseek 3Di:
DVPDDPVVVVVLLVVLLVVQDPVLVVVLVVLVVVLVVQLVVLVVCCVVPVVSPVVSVVSVVCSCVPSVVSSSVRSVVSVVVPPD

pLDDT: mean 77.05, std 11.57, range [38.34, 91.25]

Solvent-accessible surface area (backbone atoms only — not comparable to full-atom values): 4729 Å² total; per-residue (Å²): 127,90,86,59,57,70,67,61,52,48,51,53,48,52,54,20,46,66,67,51,50,70,70,58,53,49,51,52,50,50,54,50,46,66,52,47,55,58,33,53,55,26,52,70,39,30,86,84,34,67,65,31,44,58,51,26,51,51,53,61,61,48,43,60,68,56,50,49,56,52,52,47,56,59,22,51,59,49,60,65,69,72,79,118

Secondary structure (DSSP, 8-state):
-TTS-HHHHHHHHHHHHHT--HHHHHHHHHHHHHHHHHHHHHHHGGGT-THHHHHHHHHHHHHHHHHHHHHHHHHHHHHHHT--

Organism: NCBI:txid1121922

Nearest PDB structures (foldseek):
  8yy1-assembly1_U  TM=5.669E-01  e=8.729E+00  Thermus thermophilus HB8